Protein AF-A0A838G488-F1 (afdb_monomer_lite)

Sequence (52 aa):
WIDDILPLVKDEGDPLGTLDLTTHHLPLDEAPHGYEIFQKKEDACIKVVLHP

pLDDT: mean 96.87, std 1.66, range [89.94, 98.56]

Structure (mmCIF, N/CA/C/O backbone):
data_AF-A0A838G488-F1
#
_entry.id   AF-A0A838G488-F1
#
loop_
_atom_site.group_PDB
_atom_site.id
_atom_site.type_symbol
_atom_site.label_atom_id
_atom_site.label_alt_id
_atom_site.label_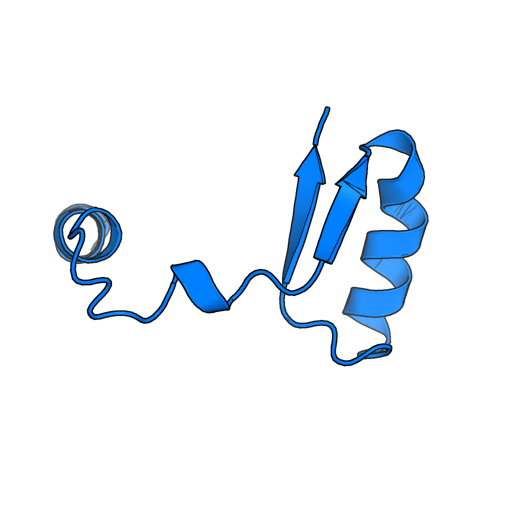comp_id
_atom_site.label_asym_id
_atom_site.label_entity_id
_atom_site.label_seq_id
_atom_site.pdbx_PDB_ins_code
_atom_site.Cartn_x
_atom_site.Cartn_y
_atom_site.Cartn_z
_atom_site.occupancy
_atom_site.B_iso_or_equiv
_atom_site.auth_seq_id
_atom_site.auth_comp_id
_atom_site.auth_asym_id
_atom_site.auth_atom_id
_atom_site.pdbx_PDB_model_num
ATOM 1 N N . TRP A 1 1 ? 11.723 12.478 -12.105 1.00 89.94 1 TRP A N 1
ATOM 2 C CA . TRP A 1 1 ? 11.580 11.609 -10.920 1.00 89.94 1 TRP A CA 1
ATOM 3 C C . TRP A 1 1 ? 10.480 10.570 -11.092 1.00 89.94 1 TRP A C 1
ATOM 5 O O . TRP A 1 1 ? 10.780 9.403 -10.897 1.00 89.94 1 TRP A O 1
ATOM 15 N N . ILE A 1 2 ? 9.238 10.920 -11.479 1.00 96.75 2 ILE A N 1
ATOM 16 C CA . ILE A 1 2 ? 8.204 9.897 -11.769 1.00 96.75 2 ILE A CA 1
ATOM 17 C C . ILE A 1 2 ? 8.649 8.981 -12.913 1.00 96.75 2 ILE A C 1
ATOM 19 O O . ILE A 1 2 ? 8.598 7.764 -12.771 1.00 96.75 2 ILE A O 1
ATOM 23 N N . ASP A 1 3 ? 9.148 9.563 -14.004 1.00 97.69 3 ASP A N 1
ATOM 24 C CA . ASP A 1 3 ? 9.638 8.803 -15.162 1.00 97.69 3 ASP A CA 1
ATOM 25 C C . ASP A 1 3 ? 10.813 7.876 -14.811 1.00 97.69 3 ASP A C 1
ATOM 27 O O . ASP A 1 3 ? 10.998 6.847 -15.451 1.00 97.69 3 ASP A O 1
ATOM 31 N N . ASP A 1 4 ? 11.559 8.208 -13.753 1.00 96.81 4 ASP A N 1
ATOM 32 C CA . ASP A 1 4 ? 12.700 7.427 -13.274 1.00 96.81 4 ASP A CA 1
ATOM 33 C C . ASP A 1 4 ? 12.259 6.274 -12.353 1.00 96.81 4 ASP A C 1
ATOM 35 O O . ASP A 1 4 ? 12.840 5.192 -12.391 1.00 96.81 4 ASP A O 1
ATOM 39 N N . ILE A 1 5 ? 11.226 6.482 -11.524 1.00 96.88 5 ILE A N 1
ATOM 40 C CA . ILE A 1 5 ? 10.778 5.496 -10.525 1.00 96.88 5 ILE A CA 1
ATOM 41 C C . ILE A 1 5 ? 9.708 4.542 -11.061 1.00 96.88 5 ILE A C 1
ATOM 43 O O . ILE A 1 5 ? 9.646 3.388 -10.647 1.00 96.88 5 ILE A O 1
ATOM 47 N N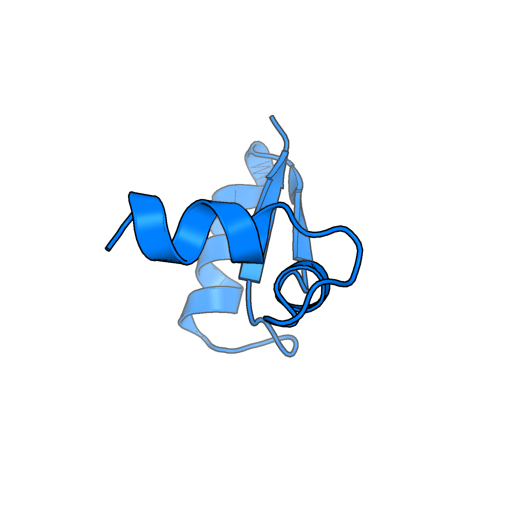 . LEU A 1 6 ? 8.863 4.993 -11.994 1.00 97.44 6 LEU A N 1
ATOM 48 C CA . LEU A 1 6 ? 7.754 4.194 -12.511 1.00 97.44 6 LEU A CA 1
ATOM 49 C C . LEU A 1 6 ? 8.207 2.892 -13.198 1.00 97.44 6 LEU A C 1
ATOM 51 O O . LEU A 1 6 ? 7.530 1.883 -12.990 1.00 97.44 6 LEU A O 1
ATOM 55 N N . PRO A 1 7 ? 9.317 2.857 -13.968 1.00 97.44 7 PRO A N 1
ATOM 56 C CA . PRO A 1 7 ? 9.845 1.605 -14.501 1.00 97.44 7 PRO A CA 1
ATOM 57 C C . PRO A 1 7 ? 10.228 0.613 -13.397 1.00 97.44 7 PRO A C 1
ATOM 59 O O . PRO A 1 7 ? 9.909 -0.561 -13.516 1.00 97.44 7 PRO A O 1
ATOM 62 N N . LEU A 1 8 ? 10.831 1.089 -12.302 1.00 97.44 8 LEU A N 1
ATOM 63 C CA . LEU A 1 8 ? 11.267 0.253 -11.177 1.00 97.44 8 LEU A CA 1
ATOM 64 C C . LEU A 1 8 ? 10.090 -0.307 -10.367 1.00 97.44 8 LEU A C 1
ATOM 66 O O . LEU A 1 8 ? 10.146 -1.440 -9.913 1.00 97.44 8 LEU A O 1
ATOM 70 N N . VAL A 1 9 ? 9.018 0.474 -10.200 1.00 96.56 9 VAL A N 1
ATOM 71 C CA . VAL A 1 9 ? 7.797 0.045 -9.487 1.00 96.56 9 VAL A CA 1
ATOM 72 C C . VAL A 1 9 ? 6.990 -0.978 -10.291 1.00 96.56 9 VAL A C 1
ATOM 74 O O . VAL A 1 9 ? 6.267 -1.785 -9.718 1.00 96.56 9 VAL A O 1
ATOM 77 N N . LYS A 1 10 ? 7.063 -0.922 -11.625 1.00 96.38 10 LYS A N 1
ATOM 78 C CA . LYS A 1 10 ? 6.353 -1.850 -12.519 1.00 96.38 10 LYS A CA 1
ATOM 79 C C . LYS A 1 10 ? 7.141 -3.121 -12.828 1.00 96.38 10 LYS A C 1
ATOM 81 O O . LYS A 1 10 ? 6.590 -4.005 -13.479 1.00 96.38 10 LYS A O 1
ATOM 86 N N . ASP A 1 11 ? 8.409 -3.181 -12.438 1.00 97.19 11 ASP A N 1
ATOM 87 C CA . ASP A 1 11 ? 9.257 -4.343 -12.665 1.00 97.19 11 ASP A CA 1
ATOM 88 C C . ASP A 1 11 ? 8.749 -5.526 -11.824 1.00 97.19 11 ASP A C 1
ATOM 90 O O . ASP A 1 11 ? 8.591 -5.411 -10.608 1.00 97.19 11 ASP A O 1
ATOM 94 N N . GLU A 1 12 ? 8.478 -6.664 -12.470 1.00 95.81 12 GLU A N 1
ATOM 95 C CA . GLU A 1 12 ? 7.993 -7.882 -11.803 1.00 95.81 12 GLU A CA 1
ATOM 96 C C . GLU A 1 12 ? 9.001 -8.446 -10.792 1.00 95.81 12 GLU A C 1
ATOM 98 O O . GLU A 1 12 ? 8.612 -9.164 -9.873 1.00 95.81 12 GLU A O 1
ATOM 103 N N . GLY A 1 13 ? 10.289 -8.115 -10.936 1.00 97.00 13 GLY A N 1
ATOM 104 C CA . GLY A 1 13 ? 11.333 -8.464 -9.977 1.00 97.00 13 GLY A CA 1
ATOM 105 C C . GLY A 1 13 ? 11.299 -7.647 -8.683 1.00 97.00 13 GLY A C 1
ATOM 106 O O . GLY A 1 13 ? 12.116 -7.914 -7.805 1.00 97.00 13 GLY A O 1
ATOM 107 N N . ASP A 1 14 ? 10.402 -6.658 -8.576 1.00 96.50 14 ASP A N 1
ATOM 108 C CA . ASP A 1 14 ? 10.218 -5.755 -7.433 1.00 96.50 14 ASP A CA 1
ATOM 109 C C . ASP A 1 14 ? 11.546 -5.288 -6.798 1.00 96.50 14 ASP A C 1
ATOM 111 O O . ASP A 1 14 ? 11.794 -5.502 -5.608 1.00 96.50 14 ASP A O 1
ATOM 115 N N . PRO A 1 15 ? 12.434 -4.620 -7.564 1.00 96.69 15 PRO A N 1
ATOM 116 C CA . PRO A 1 15 ? 13.751 -4.204 -7.076 1.00 96.69 15 PRO A CA 1
ATOM 117 C C . PRO A 1 15 ? 13.681 -3.207 -5.907 1.00 96.69 15 PRO A C 1
ATOM 119 O O . PRO A 1 15 ? 14.694 -2.928 -5.265 1.00 96.69 15 PRO A O 1
ATOM 122 N N . LEU A 1 16 ? 12.498 -2.644 -5.648 1.00 95.81 16 LEU A N 1
ATOM 123 C CA . LEU A 1 16 ? 12.228 -1.705 -4.567 1.00 95.81 16 LEU A CA 1
ATOM 124 C C . LEU A 1 16 ? 11.513 -2.351 -3.365 1.00 95.81 16 LEU A C 1
ATOM 126 O O . LEU A 1 16 ? 11.305 -1.656 -2.370 1.00 95.81 16 LEU A O 1
ATOM 130 N N . GLY A 1 17 ? 11.138 -3.635 -3.430 1.00 95.38 17 GLY A N 1
ATOM 131 C CA . GLY A 1 17 ? 10.425 -4.336 -2.353 1.00 95.38 17 GLY A CA 1
ATOM 132 C C . GLY A 1 17 ? 9.061 -3.716 -2.022 1.00 95.38 17 GLY A C 1
ATOM 133 O O . GLY A 1 17 ? 8.637 -3.688 -0.867 1.00 95.38 17 GLY A O 1
ATOM 134 N N . THR A 1 18 ? 8.401 -3.112 -3.010 1.00 95.19 18 THR A N 1
ATOM 135 C CA . THR A 1 18 ? 7.157 -2.358 -2.824 1.00 95.19 18 THR A CA 1
ATOM 136 C C . THR A 1 18 ? 5.949 -3.239 -2.535 1.00 95.19 18 THR A C 1
ATOM 138 O O . THR A 1 18 ? 4.989 -2.756 -1.919 1.00 95.19 18 THR A O 1
ATOM 141 N N . LEU A 1 19 ? 5.987 -4.509 -2.949 1.00 91.88 19 LEU A N 1
ATOM 142 C CA . LEU A 1 19 ? 4.907 -5.469 -2.730 1.00 91.88 19 LEU A CA 1
ATOM 143 C C . LEU A 1 19 ? 4.779 -5.853 -1.248 1.00 91.88 19 LEU A C 1
ATOM 145 O O . LEU A 1 19 ? 3.659 -5.981 -0.752 1.00 91.88 19 LEU A O 1
ATOM 149 N N . ASP A 1 20 ? 5.895 -5.904 -0.519 1.00 93.25 20 ASP A N 1
ATOM 150 C CA . ASP A 1 20 ? 5.946 -6.289 0.900 1.00 93.25 20 ASP A CA 1
ATOM 151 C C . ASP A 1 20 ? 5.522 -5.170 1.864 1.00 93.25 20 ASP A C 1
ATOM 153 O O . ASP A 1 20 ? 5.346 -5.393 3.062 1.00 93.25 20 ASP A O 1
ATOM 157 N N . LEU A 1 21 ? 5.349 -3.940 1.371 1.00 95.38 21 LEU A N 1
ATOM 158 C CA . LEU A 1 21 ? 5.006 -2.805 2.230 1.00 95.38 21 LEU A CA 1
ATOM 159 C C . LEU A 1 21 ? 3.628 -2.958 2.874 1.00 95.38 21 LEU A C 1
ATOM 161 O O . LEU A 1 21 ? 3.412 -2.452 3.976 1.00 95.38 21 LEU A O 1
ATOM 165 N N . THR A 1 22 ? 2.684 -3.588 2.172 1.00 96.62 22 THR A N 1
ATOM 166 C CA . THR A 1 22 ? 1.298 -3.703 2.630 1.00 96.62 22 THR A CA 1
ATOM 167 C C . THR A 1 22 ? 1.189 -4.759 3.719 1.00 96.62 22 THR A C 1
ATOM 169 O O . THR A 1 22 ? 1.265 -5.948 3.435 1.00 96.62 22 THR A O 1
ATOM 172 N N . THR A 1 23 ? 0.959 -4.327 4.960 1.00 97.50 23 THR A N 1
ATOM 173 C CA . THR A 1 23 ? 0.760 -5.256 6.082 1.00 97.50 23 THR A CA 1
ATOM 174 C C . THR A 1 23 ? -0.709 -5.487 6.412 1.00 97.50 23 THR A C 1
ATOM 176 O O . THR A 1 23 ? -1.031 -6.502 7.017 1.00 97.50 23 THR A O 1
ATOM 179 N N . HIS A 1 24 ? -1.603 -4.580 6.003 1.00 97.50 24 HIS A N 1
ATOM 180 C CA . HIS A 1 24 ? -3.035 -4.680 6.287 1.00 97.50 24 HIS A CA 1
ATOM 181 C C . HIS A 1 24 ? -3.874 -4.370 5.045 1.00 97.50 24 HIS A C 1
ATOM 183 O O . HIS A 1 24 ? -3.649 -3.374 4.352 1.00 97.50 24 HIS A O 1
ATOM 189 N N . HIS A 1 25 ? -4.882 -5.207 4.811 1.00 97.81 25 HIS A N 1
ATOM 190 C CA . HIS A 1 25 ? -5.939 -4.994 3.829 1.00 97.81 25 HIS A CA 1
ATOM 191 C C . HIS A 1 25 ? -7.270 -4.941 4.564 1.00 97.81 25 HIS A C 1
ATOM 193 O O . HIS A 1 25 ? -7.627 -5.912 5.225 1.00 97.81 25 HIS A O 1
ATOM 199 N N . LEU A 1 26 ? -7.986 -3.827 4.446 1.00 97.94 26 LEU A N 1
ATOM 200 C CA . LEU A 1 26 ? -9.252 -3.606 5.144 1.00 97.94 26 LEU A CA 1
ATOM 201 C C . LEU A 1 26 ? -10.320 -3.123 4.156 1.00 97.94 26 LEU A C 1
ATOM 203 O O . LEU A 1 26 ? -9.966 -2.487 3.157 1.00 97.94 26 LEU A O 1
ATOM 207 N N . PRO A 1 27 ? -11.607 -3.397 4.404 1.00 98.38 27 PRO A N 1
ATOM 208 C CA . PRO A 1 27 ? -12.686 -2.752 3.668 1.00 98.38 27 PRO A CA 1
ATOM 209 C C . PRO A 1 27 ? -12.775 -1.251 4.015 1.00 98.38 27 PRO A C 1
ATOM 211 O O . PRO A 1 2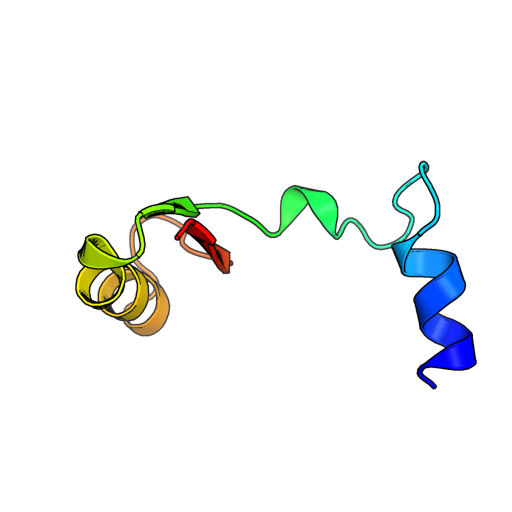7 ? -12.262 -0.790 5.039 1.00 98.38 27 PRO A O 1
ATOM 214 N N . LEU A 1 28 ? -13.388 -0.455 3.135 1.00 98.38 28 LEU A N 1
ATOM 215 C CA . LEU A 1 28 ? -13.445 1.006 3.270 1.00 98.38 28 LEU A CA 1
ATOM 216 C C . LEU A 1 28 ? -14.226 1.476 4.511 1.00 98.38 28 LEU A C 1
ATOM 218 O O . LEU A 1 28 ? -13.906 2.523 5.075 1.00 98.38 28 LEU A O 1
ATOM 222 N N . ASP A 1 29 ? -15.227 0.720 4.953 1.00 98.31 29 ASP A N 1
ATOM 223 C CA . ASP A 1 29 ? -15.993 0.990 6.175 1.00 98.31 29 ASP A CA 1
ATOM 224 C C . ASP A 1 29 ? -15.150 0.845 7.457 1.00 98.31 29 ASP A C 1
ATOM 226 O O . ASP A 1 29 ? -15.413 1.532 8.446 1.00 98.31 29 ASP A O 1
ATOM 230 N N . GLU A 1 30 ? -14.073 0.059 7.415 1.00 98.38 30 GLU A N 1
ATOM 231 C CA . GLU A 1 30 ? -13.083 -0.075 8.492 1.00 98.38 30 GLU A CA 1
ATOM 232 C C . GLU A 1 30 ? -11.929 0.943 8.410 1.00 98.38 30 GLU A C 1
ATOM 234 O O . GLU A 1 30 ? -10.998 0.904 9.222 1.00 98.38 30 GLU A O 1
ATOM 239 N N . ALA A 1 31 ? -11.984 1.918 7.494 1.00 98.12 31 ALA A N 1
ATOM 240 C CA . ALA A 1 31 ? -10.961 2.960 7.386 1.00 98.12 31 ALA A CA 1
ATOM 241 C C . ALA A 1 31 ? -10.616 3.650 8.725 1.00 98.12 31 ALA A C 1
ATOM 243 O O . ALA A 1 31 ? -9.421 3.831 8.981 1.00 98.12 31 ALA A O 1
ATOM 244 N N . PRO A 1 32 ? -11.577 4.004 9.613 1.00 98.50 32 PRO A N 1
ATOM 245 C CA . PRO A 1 32 ? -11.248 4.598 10.910 1.00 98.50 32 PRO A CA 1
ATOM 246 C C . PRO A 1 32 ? -10.296 3.739 11.752 1.00 98.50 32 PRO A C 1
ATOM 248 O O . PRO A 1 32 ? -9.358 4.277 12.339 1.00 98.50 32 PRO A O 1
ATOM 251 N N . HIS A 1 33 ? -10.486 2.416 11.754 1.00 97.94 33 HIS A N 1
ATOM 252 C CA . HIS A 1 33 ? -9.604 1.483 12.454 1.00 97.94 33 HIS A CA 1
ATOM 253 C C . HIS A 1 33 ? -8.211 1.442 11.811 1.00 97.94 33 HIS A C 1
ATOM 255 O O . HIS A 1 33 ? -7.205 1.580 12.507 1.00 97.94 33 HIS A O 1
ATOM 261 N N . GLY A 1 34 ? -8.141 1.365 10.476 1.00 98.19 34 GLY A N 1
ATOM 262 C CA . GLY A 1 34 ? -6.874 1.409 9.738 1.00 98.19 34 GLY A CA 1
ATOM 263 C C . GLY A 1 34 ? -6.047 2.670 10.025 1.00 98.19 34 GLY A C 1
ATOM 264 O O . GLY A 1 34 ? -4.828 2.599 10.199 1.00 98.19 34 GLY A O 1
ATOM 265 N N . TYR A 1 35 ? -6.701 3.832 10.134 1.00 98.19 35 TYR A N 1
ATOM 266 C CA . TYR A 1 35 ? -6.038 5.076 10.533 1.00 98.19 35 TYR A CA 1
ATOM 267 C C . TYR A 1 35 ? -5.523 5.037 11.975 1.00 98.19 35 TYR A C 1
ATOM 269 O O . TYR A 1 35 ? -4.441 5.569 12.232 1.00 98.19 35 TYR A O 1
ATOM 277 N N . GLU A 1 36 ? -6.270 4.442 12.905 1.00 98.56 36 GLU A N 1
ATOM 278 C CA . GLU A 1 36 ? -5.883 4.339 14.313 1.00 98.56 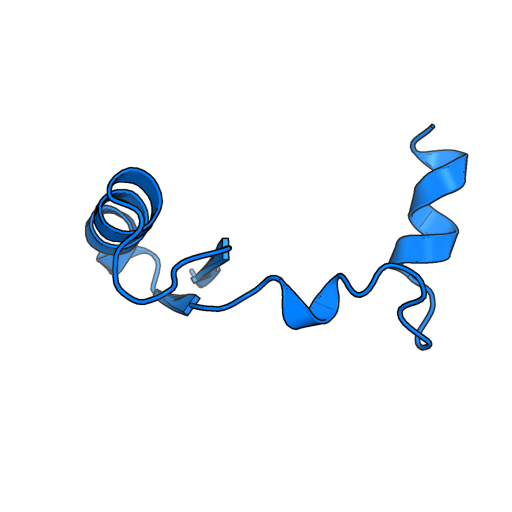36 GLU A CA 1
ATOM 279 C C . GLU A 1 36 ? -4.600 3.515 14.488 1.00 98.56 36 GLU A C 1
ATOM 28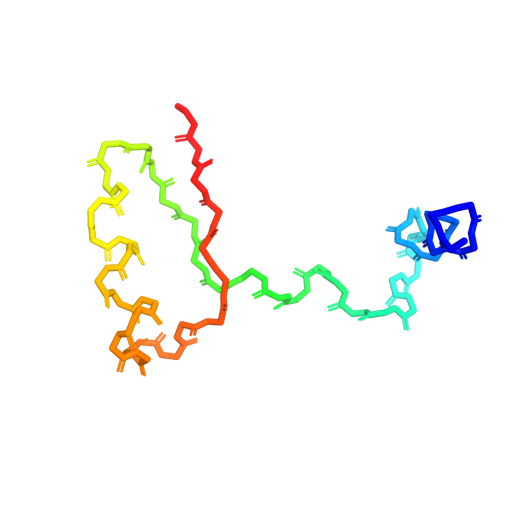1 O O . GLU A 1 36 ? -3.614 4.036 15.021 1.00 98.56 36 GLU A O 1
ATOM 286 N N . ILE A 1 37 ? -4.570 2.281 13.971 1.00 98.19 37 ILE A N 1
ATOM 287 C CA . ILE A 1 37 ? -3.409 1.385 14.123 1.00 98.19 37 ILE A CA 1
ATOM 288 C C . ILE A 1 37 ? -2.166 1.938 13.412 1.00 98.19 37 ILE A C 1
ATOM 290 O O . ILE A 1 37 ? -1.050 1.858 13.933 1.00 98.19 37 ILE A O 1
ATOM 294 N N . PHE A 1 38 ? -2.344 2.601 12.261 1.00 98.06 38 PHE A N 1
ATOM 295 C CA . PHE A 1 38 ? -1.242 3.229 11.533 1.00 98.06 38 PHE A CA 1
ATOM 296 C C . PHE A 1 38 ? -0.646 4.426 12.283 1.00 98.06 38 PHE A C 1
ATOM 298 O O . PHE A 1 38 ? 0.579 4.615 12.272 1.00 98.06 38 PHE A O 1
ATOM 305 N N . GLN A 1 39 ? -1.493 5.245 12.915 1.00 97.81 39 GLN A N 1
ATOM 306 C CA . GLN A 1 39 ? -1.056 6.400 13.702 1.00 97.81 39 GLN A CA 1
ATOM 307 C C . GLN A 1 39 ? -0.348 5.970 14.984 1.00 97.81 39 GLN A C 1
ATOM 309 O O . GLN A 1 39 ? 0.705 6.520 15.308 1.00 97.81 39 GLN A O 1
ATOM 314 N N . LYS A 1 40 ? -0.894 4.972 15.686 1.00 98.12 40 LYS A N 1
ATOM 315 C CA . LYS A 1 40 ? -0.340 4.473 16.950 1.00 98.12 40 LYS A CA 1
ATOM 316 C C . LYS A 1 40 ? 0.849 3.524 16.779 1.00 98.12 40 LYS A C 1
ATOM 318 O O . LYS A 1 40 ? 1.542 3.265 17.756 1.00 98.12 40 LYS A O 1
ATOM 323 N N . LYS A 1 41 ? 1.127 3.065 15.549 1.00 96.31 41 LYS A N 1
ATOM 324 C CA . LYS A 1 41 ? 2.171 2.065 15.241 1.00 96.31 41 LYS A CA 1
ATOM 325 C C . LYS A 1 41 ? 1.939 0.747 15.981 1.00 96.31 41 LYS A C 1
ATOM 327 O O . LYS A 1 41 ? 2.873 0.121 16.475 1.00 96.31 41 LYS A O 1
ATOM 332 N N . GLU A 1 42 ? 0.678 0.345 16.034 1.00 97.62 42 GLU A N 1
ATOM 333 C CA . GLU A 1 42 ? 0.230 -0.914 16.626 1.00 97.62 42 GLU A CA 1
ATOM 334 C C . GLU A 1 42 ? 0.211 -2.019 15.561 1.00 97.62 42 GLU A C 1
ATOM 336 O O . GLU A 1 42 ? 0.373 -1.747 14.370 1.00 97.62 42 GLU A O 1
ATOM 341 N N . ASP A 1 43 ? 0.091 -3.274 15.993 1.00 95.81 43 ASP A N 1
ATOM 342 C CA . ASP A 1 43 ? -0.086 -4.450 15.126 1.00 95.81 43 ASP A CA 1
ATOM 343 C C . ASP A 1 43 ? 0.960 -4.612 14.010 1.00 95.81 43 ASP A C 1
ATOM 345 O O . ASP A 1 43 ? 0.688 -5.147 12.939 1.00 95.81 43 ASP A O 1
ATOM 349 N N . ALA A 1 44 ? 2.187 -4.129 14.243 1.00 96.56 44 ALA A N 1
ATOM 350 C CA . ALA A 1 44 ? 3.240 -4.072 13.224 1.00 96.56 44 ALA A CA 1
ATOM 351 C C . ALA A 1 44 ? 2.774 -3.377 11.917 1.00 96.56 44 ALA A C 1
ATOM 353 O O . ALA A 1 44 ? 3.178 -3.738 10.808 1.00 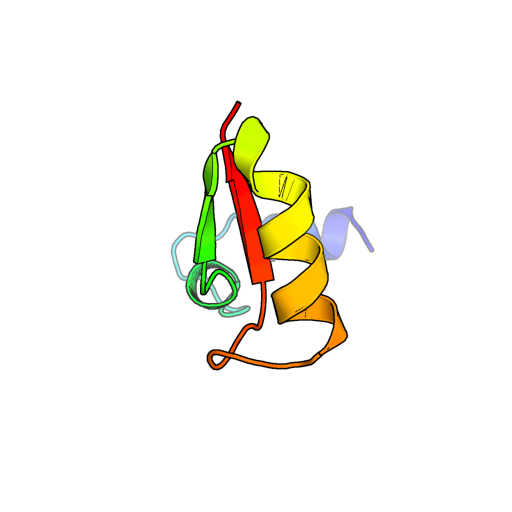96.56 44 ALA A O 1
ATOM 354 N N . CYS A 1 45 ? 1.904 -2.367 12.033 1.00 97.38 45 CYS A N 1
ATOM 355 C CA . CYS A 1 45 ? 1.319 -1.661 10.900 1.00 97.38 45 CYS A CA 1
ATOM 356 C C . CYS A 1 45 ? 2.349 -0.784 10.158 1.00 97.38 45 CYS A C 1
ATOM 358 O O . CYS A 1 45 ? 2.830 0.226 10.682 1.00 97.38 45 CYS A O 1
ATOM 360 N N . ILE A 1 46 ? 2.623 -1.129 8.891 1.00 96.56 46 ILE A N 1
ATOM 361 C CA . ILE A 1 46 ? 3.505 -0.393 7.968 1.00 96.56 46 ILE A CA 1
ATOM 362 C C . ILE A 1 46 ? 2.676 0.350 6.918 1.00 96.56 46 ILE A C 1
ATOM 364 O O . ILE A 1 46 ? 2.855 1.553 6.740 1.00 96.56 46 ILE A O 1
ATOM 368 N N . LYS A 1 47 ? 1.750 -0.337 6.243 1.00 97.25 47 LYS A N 1
ATOM 369 C CA . LYS A 1 47 ? 0.859 0.242 5.229 1.00 97.25 47 LYS A CA 1
ATOM 370 C C . LYS A 1 47 ? -0.483 -0.474 5.256 1.00 97.25 47 LYS A C 1
ATOM 372 O O . LYS A 1 47 ? -0.539 -1.704 5.252 1.00 97.25 47 LYS A O 1
ATOM 377 N N . VAL A 1 48 ? -1.539 0.329 5.231 1.00 97.75 48 VAL A N 1
ATOM 378 C CA . VAL A 1 48 ? -2.924 -0.115 5.084 1.00 97.75 48 VAL A CA 1
ATOM 379 C C . VAL A 1 48 ? -3.361 0.167 3.649 1.00 97.75 48 VAL A C 1
ATOM 381 O O . VAL A 1 48 ? -3.167 1.277 3.150 1.00 97.75 48 VAL A O 1
ATOM 384 N N . VAL A 1 49 ? -3.947 -0.824 2.982 1.00 97.56 49 VAL A N 1
ATOM 385 C CA . VAL A 1 49 ? -4.646 -0.656 1.701 1.00 97.56 49 VAL A CA 1
ATOM 386 C C . VAL A 1 49 ? -6.135 -0.873 1.942 1.00 97.56 49 VAL A C 1
ATOM 388 O O . VAL A 1 49 ? -6.536 -1.929 2.428 1.00 97.56 49 VAL A O 1
ATOM 391 N N . LEU A 1 50 ? -6.939 0.136 1.606 1.00 98.19 50 LEU A N 1
ATOM 392 C CA . LEU A 1 50 ? -8.392 0.088 1.736 1.00 98.19 50 LEU A CA 1
ATOM 393 C C . LEU A 1 50 ? -9.023 -0.397 0.432 1.00 98.19 50 LEU A C 1
ATOM 395 O O . LEU A 1 50 ? -8.732 0.147 -0.636 1.00 98.19 50 LEU A O 1
ATOM 399 N N . HIS A 1 51 ? -9.891 -1.397 0.540 1.00 96.94 51 HIS A N 1
ATOM 400 C CA . HIS A 1 51 ? -10.676 -1.933 -0.567 1.00 96.94 51 HIS A CA 1
ATOM 401 C C . HIS A 1 51 ? -12.103 -1.363 -0.521 1.00 96.94 51 HIS A C 1
ATOM 403 O O . HIS A 1 51 ? -12.724 -1.433 0.540 1.00 96.94 51 HIS A O 1
ATOM 409 N N . PRO A 1 52 ? -12.605 -0.767 -1.620 1.00 93.62 52 PRO A N 1
ATOM 410 C CA . PRO A 1 52 ? -13.968 -0.236 -1.701 1.00 93.62 52 PRO A CA 1
ATOM 411 C C . PRO A 1 52 ? -15.064 -1.285 -1.512 1.00 93.62 52 PRO A C 1
ATOM 413 O O . PRO A 1 52 ? -14.870 -2.434 -1.974 1.00 93.62 52 PRO A O 1
#

Secondary structure (DSSP, 8-state):
-HHHHHHHHH-TT-TT--GGG--EEEEGGGHHHHHHHHHHT-TT-S-EEEE-

Radius of gyration: 13.63 Å; chains: 1; bounding box: 30×20×32 Å

Foldseek 3Di:
DCVVCVVCCPDPVNPPCVVVQEPEEEEPVCVVVLVVCCVVVPPVHRDYDYDD